Protein AF-A0A532B3X4-F1 (afdb_monomer_lite)

Secondary structure (DSSP, 8-state):
--HHHHHHHHHHHT--HHHHS-SSSPPSS-----------

Structure (mmCIF, N/CA/C/O backbone):
data_AF-A0A532B3X4-F1
#
_entry.id   AF-A0A532B3X4-F1
#
loop_
_atom_site.group_PDB
_atom_site.id
_atom_site.type_symbol
_atom_site.label_atom_id
_atom_site.label_alt_id
_atom_site.label_comp_id
_atom_site.label_asym_id
_atom_site.label_entity_id
_atom_site.label_seq_id
_atom_site.pdbx_PDB_ins_code
_atom_site.Cartn_x
_atom_site.Cartn_y
_atom_site.Cartn_z
_atom_site.occupancy
_atom_site.B_iso_or_equiv
_atom_site.auth_seq_id
_atom_site.auth_comp_id
_atom_site.auth_asym_id
_atom_site.auth_atom_id
_atom_site.pdbx_PDB_model_num
ATOM 1 N N . MET A 1 1 ? -8.768 -1.153 17.394 1.00 67.19 1 MET A N 1
ATOM 2 C CA . MET A 1 1 ? -8.701 -0.398 16.127 1.00 67.19 1 MET A CA 1
ATOM 3 C C . MET A 1 1 ? -10.126 -0.105 15.696 1.00 67.19 1 MET A C 1
ATOM 5 O O . MET A 1 1 ? -10.966 -0.966 15.922 1.00 67.19 1 MET A O 1
ATOM 9 N N . SER A 1 2 ? -10.426 1.095 15.190 1.00 91.94 2 SER A N 1
ATOM 10 C CA . SER A 1 2 ? -11.778 1.417 14.705 1.00 91.94 2 SER A CA 1
ATOM 11 C C . SER A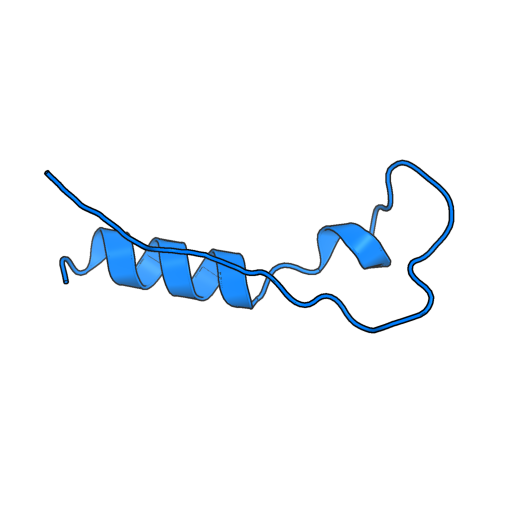 1 2 ? -12.132 0.568 13.478 1.00 91.94 2 SER A C 1
ATOM 13 O O . SER A 1 2 ? -11.248 0.200 12.705 1.00 91.94 2 SER A O 1
ATOM 15 N N . GLU A 1 3 ? -13.419 0.267 13.286 1.00 93.25 3 GLU A N 1
ATOM 16 C CA . GLU A 1 3 ? -13.898 -0.545 12.153 1.00 93.25 3 GLU A CA 1
ATOM 17 C C . GLU A 1 3 ? -13.511 0.063 10.799 1.00 93.25 3 GLU A C 1
ATOM 19 O O . GLU A 1 3 ? -13.118 -0.647 9.876 1.00 93.25 3 GLU A O 1
ATOM 24 N N . GLU A 1 4 ? -13.540 1.392 10.697 1.00 95.50 4 GLU A N 1
ATOM 25 C CA . GLU A 1 4 ? -13.132 2.117 9.495 1.00 95.50 4 GLU A CA 1
ATOM 26 C C . GLU A 1 4 ? -11.637 1.937 9.186 1.00 95.50 4 GLU A C 1
ATOM 28 O O . GLU A 1 4 ? -11.255 1.697 8.036 1.00 95.50 4 GLU A O 1
ATOM 33 N N . LEU A 1 5 ? -10.780 1.989 10.212 1.00 96.25 5 LEU A N 1
ATOM 34 C CA . LEU A 1 5 ? -9.341 1.810 10.038 1.00 96.25 5 LEU A CA 1
ATOM 35 C C . LEU A 1 5 ? -8.985 0.354 9.702 1.00 96.25 5 LEU A C 1
ATOM 37 O O . LEU A 1 5 ? -8.075 0.114 8.901 1.00 96.25 5 LEU A O 1
ATOM 41 N N . GLU A 1 6 ? -9.727 -0.616 10.238 1.00 96.06 6 GLU A N 1
ATOM 42 C CA . GLU A 1 6 ? -9.614 -2.022 9.831 1.00 96.06 6 GLU A CA 1
ATOM 43 C C . GLU A 1 6 ? -10.049 -2.226 8.373 1.00 96.06 6 GLU A C 1
ATOM 45 O O . GLU A 1 6 ? -9.315 -2.833 7.587 1.00 96.06 6 GLU A O 1
ATOM 50 N N . ALA A 1 7 ? -11.184 -1.653 7.964 1.00 96.75 7 ALA A N 1
ATOM 51 C CA . ALA A 1 7 ? -11.671 -1.737 6.587 1.00 96.75 7 ALA A CA 1
ATOM 52 C C . ALA A 1 7 ? -10.678 -1.123 5.585 1.00 96.75 7 ALA A C 1
ATOM 54 O O . ALA A 1 7 ? -10.398 -1.706 4.530 1.00 96.75 7 ALA A O 1
ATOM 55 N N . LEU A 1 8 ? -10.092 0.030 5.921 1.00 95.94 8 LEU A N 1
ATOM 56 C CA . LEU A 1 8 ? -9.037 0.643 5.116 1.00 95.94 8 LEU A CA 1
ATOM 57 C C . LEU A 1 8 ? -7.801 -0.261 5.046 1.00 95.94 8 LEU A C 1
ATOM 59 O O . LEU A 1 8 ? -7.281 -0.518 3.958 1.00 95.94 8 LEU A O 1
ATOM 63 N N . THR A 1 9 ? -7.356 -0.784 6.187 1.00 96.88 9 THR A N 1
ATOM 64 C CA . THR A 1 9 ? -6.193 -1.675 6.269 1.00 96.88 9 THR A CA 1
ATOM 65 C C . THR A 1 9 ? -6.381 -2.930 5.414 1.00 96.88 9 THR A C 1
ATOM 67 O O . THR A 1 9 ? -5.466 -3.316 4.679 1.00 96.88 9 THR A O 1
ATOM 70 N N . ALA A 1 10 ? -7.569 -3.536 5.440 1.00 96.56 10 ALA A N 1
ATOM 71 C CA . ALA A 1 10 ? -7.905 -4.694 4.618 1.00 96.56 10 ALA A CA 1
ATOM 72 C C . ALA A 1 10 ? -7.812 -4.378 3.115 1.00 96.56 10 ALA A C 1
ATOM 74 O O . ALA A 1 10 ? -7.172 -5.117 2.362 1.00 96.56 10 ALA A O 1
ATOM 75 N N . ARG A 1 11 ? -8.365 -3.237 2.683 1.00 97.12 11 ARG A N 1
ATOM 76 C CA . ARG A 1 11 ? -8.278 -2.780 1.285 1.00 97.12 11 ARG A CA 1
ATOM 77 C C . ARG A 1 11 ? -6.836 -2.546 0.837 1.00 97.12 11 ARG A C 1
ATOM 79 O O . ARG A 1 11 ? -6.470 -2.949 -0.264 1.00 97.12 11 ARG A O 1
ATOM 86 N N . VAL A 1 12 ? -6.009 -1.928 1.683 1.00 96.50 12 VAL A N 1
ATOM 87 C CA . VAL A 1 12 ? -4.591 -1.672 1.376 1.00 96.50 12 VAL A CA 1
ATOM 88 C C . VAL A 1 12 ? -3.814 -2.981 1.237 1.00 96.50 12 VAL A C 1
ATOM 90 O O . VAL A 1 12 ? -3.041 -3.127 0.292 1.00 96.50 12 VAL A O 1
ATOM 93 N N . ARG A 1 13 ? -4.043 -3.960 2.123 1.00 94.81 13 ARG A N 1
ATOM 94 C CA . ARG A 1 13 ? -3.395 -5.284 2.049 1.00 94.81 13 ARG A CA 1
ATOM 95 C C . ARG A 1 13 ? -3.777 -6.068 0.790 1.00 94.81 13 ARG A C 1
ATOM 97 O O . ARG A 1 13 ? -2.963 -6.846 0.306 1.00 94.81 13 ARG A O 1
ATOM 104 N N . ALA A 1 14 ? -4.970 -5.833 0.245 1.00 95.19 14 ALA A N 1
ATOM 105 C CA . ALA A 1 14 ? -5.439 -6.426 -1.008 1.00 95.19 14 ALA A CA 1
ATOM 106 C C . ALA A 1 14 ? -5.007 -5.648 -2.271 1.00 95.19 14 ALA A C 1
ATOM 108 O O . ALA A 1 14 ? -5.396 -6.013 -3.380 1.00 95.19 14 ALA A O 1
ATOM 109 N N . CYS A 1 15 ? -4.229 -4.568 -2.137 1.00 93.69 15 CYS A N 1
ATOM 110 C CA . CYS A 1 15 ? -3.845 -3.724 -3.266 1.00 93.69 15 CYS A CA 1
ATOM 111 C C . CYS A 1 15 ? -2.943 -4.463 -4.269 1.00 93.69 15 CYS A C 1
ATOM 113 O O . CYS A 1 15 ? -1.934 -5.067 -3.903 1.00 93.69 15 CYS A O 1
ATOM 115 N N . ARG A 1 16 ? -3.278 -4.343 -5.560 1.00 92.62 16 ARG A N 1
ATOM 116 C CA . ARG A 1 16 ? -2.545 -4.958 -6.681 1.00 92.62 16 ARG A CA 1
ATOM 117 C C . ARG A 1 16 ? -2.069 -3.969 -7.746 1.00 92.62 16 ARG A C 1
ATOM 119 O O . ARG A 1 16 ? -1.525 -4.386 -8.763 1.00 92.62 16 ARG A O 1
ATOM 126 N N . ILE A 1 17 ? -2.206 -2.662 -7.508 1.00 90.75 17 ILE A N 1
ATOM 127 C CA . ILE A 1 17 ? -1.910 -1.609 -8.499 1.00 90.75 17 ILE A CA 1
ATOM 128 C C . ILE A 1 17 ? -0.499 -1.748 -9.084 1.00 90.75 17 ILE A C 1
ATOM 130 O O . ILE A 1 17 ? -0.329 -1.613 -10.288 1.00 90.75 17 ILE A O 1
ATOM 134 N N . CYS A 1 18 ? 0.501 -2.097 -8.270 1.00 87.31 18 CYS A N 1
ATOM 135 C CA . CYS A 1 18 ? 1.879 -2.252 -8.741 1.00 87.31 18 CYS A CA 1
ATOM 136 C C . CYS A 1 18 ? 2.089 -3.401 -9.748 1.00 87.31 18 CYS A C 1
ATOM 138 O O . CYS A 1 18 ? 3.151 -3.470 -10.358 1.00 87.31 18 CYS A O 1
ATOM 140 N N . VAL A 1 19 ? 1.118 -4.306 -9.899 1.00 89.06 19 VAL A N 1
ATOM 141 C CA . VAL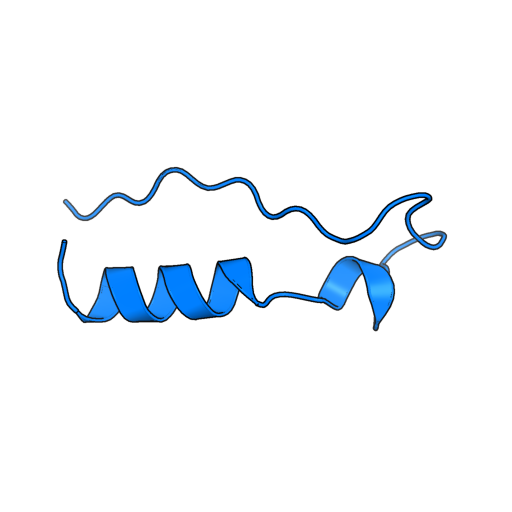 A 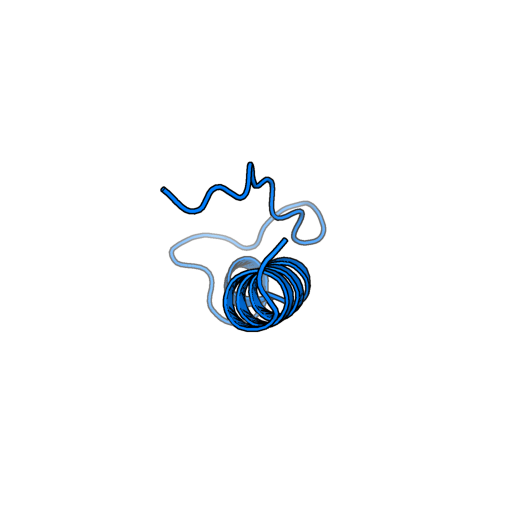1 19 ? 1.107 -5.361 -10.927 1.00 89.06 19 VAL A CA 1
ATOM 142 C C . VAL A 1 19 ? 0.104 -5.035 -12.028 1.00 89.06 19 VAL A C 1
ATOM 144 O O . VAL A 1 19 ? 0.440 -5.158 -13.199 1.00 89.06 19 VAL A O 1
ATOM 147 N N . ASP A 1 20 ? -1.102 -4.592 -11.669 1.00 91.06 20 ASP A N 1
ATOM 148 C CA . ASP A 1 20 ? -2.179 -4.395 -12.646 1.00 91.06 20 ASP A CA 1
ATOM 149 C C . ASP A 1 20 ? -2.001 -3.100 -13.464 1.00 91.06 20 ASP A C 1
ATOM 151 O O . ASP A 1 20 ? -2.407 -3.028 -14.623 1.00 91.06 20 ASP A O 1
ATOM 155 N N . LYS A 1 21 ? -1.430 -2.053 -12.854 1.00 90.94 21 LYS A N 1
ATOM 156 C CA . LYS A 1 21 ? -1.234 -0.713 -13.436 1.00 90.94 21 LYS A CA 1
ATOM 157 C C . LYS A 1 21 ? 0.067 -0.080 -12.917 1.00 90.94 21 LYS A C 1
ATOM 159 O O . LYS A 1 21 ? 0.014 0.923 -12.196 1.00 90.94 21 LYS A O 1
ATOM 164 N N . PRO A 1 22 ? 1.238 -0.667 -13.213 1.00 91.19 22 PRO A N 1
ATOM 165 C CA . PRO A 1 22 ? 2.495 -0.125 -12.728 1.00 91.19 22 PRO A CA 1
ATOM 166 C C . PRO A 1 22 ? 2.774 1.235 -13.381 1.00 91.19 22 PRO A C 1
ATOM 168 O O . PRO A 1 22 ? 2.577 1.419 -14.578 1.00 91.19 22 PRO A O 1
ATOM 171 N N . ALA A 1 23 ? 3.266 2.192 -12.592 1.00 88.75 23 ALA A N 1
ATOM 172 C CA . ALA A 1 23 ? 3.731 3.479 -13.119 1.00 88.75 23 ALA A CA 1
ATOM 173 C C . ALA A 1 23 ? 5.050 3.355 -13.915 1.00 88.75 23 ALA A C 1
ATOM 175 O O . ALA A 1 23 ? 5.427 4.277 -14.630 1.00 88.75 23 ALA A O 1
ATOM 176 N N . GLY A 1 24 ? 5.751 2.223 -13.784 1.00 87.38 24 GLY A N 1
ATOM 177 C CA . GLY A 1 24 ? 6.985 1.893 -14.495 1.00 87.38 24 GLY A CA 1
ATOM 178 C C . GLY A 1 24 ? 6.995 0.430 -14.942 1.00 87.38 24 GLY A C 1
ATOM 179 O O . GLY A 1 24 ? 5.945 -0.165 -15.172 1.00 87.38 24 GLY A O 1
ATOM 180 N N . GLY A 1 25 ? 8.183 -0.167 -15.052 1.00 83.62 25 GLY A N 1
ATOM 181 C CA . GLY A 1 25 ? 8.304 -1.597 -15.341 1.00 83.62 25 GLY A CA 1
ATOM 182 C C . GLY A 1 25 ? 7.635 -2.473 -14.264 1.00 83.62 25 GLY A C 1
ATOM 183 O O . GLY A 1 25 ? 7.523 -2.048 -13.110 1.00 83.62 25 GLY A O 1
ATOM 184 N N . PRO A 1 26 ? 7.181 -3.687 -14.618 1.00 77.94 26 PRO A N 1
ATOM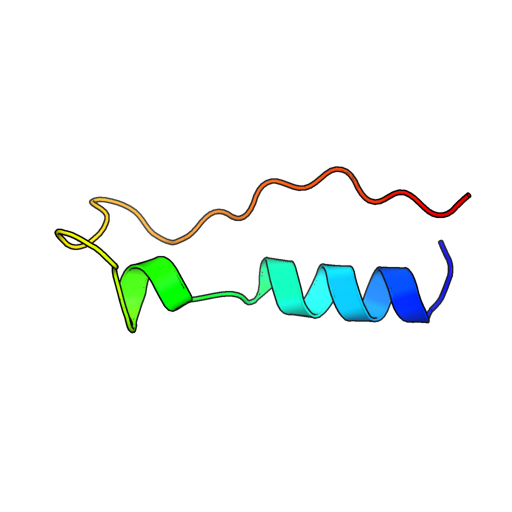 185 C CA . PRO A 1 26 ? 6.549 -4.600 -13.668 1.00 77.94 26 PRO A CA 1
ATOM 186 C C . PRO A 1 26 ? 7.496 -4.963 -12.515 1.00 77.94 26 PRO A C 1
ATOM 188 O O . PRO A 1 26 ? 8.704 -5.113 -12.708 1.00 77.94 26 PRO A O 1
ATOM 191 N N . LEU A 1 27 ? 6.942 -5.116 -11.305 1.00 78.19 27 LEU A N 1
ATOM 192 C CA . LEU A 1 27 ? 7.723 -5.519 -10.133 1.00 78.19 27 LEU A CA 1
ATOM 193 C C . LEU A 1 27 ? 8.308 -6.934 -10.319 1.00 78.19 27 LEU A C 1
ATOM 195 O O . LEU A 1 27 ? 7.584 -7.833 -10.748 1.00 78.19 27 LEU A O 1
ATOM 199 N N . PRO A 1 28 ? 9.567 -7.184 -9.906 1.00 85.75 28 PRO A N 1
ATOM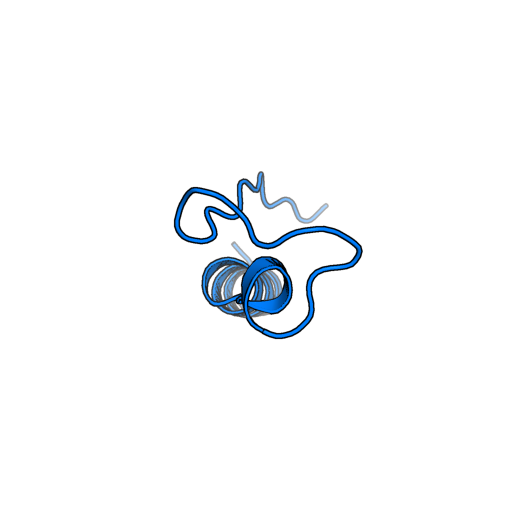 200 C CA . PRO A 1 28 ? 10.175 -8.519 -9.954 1.00 85.75 28 PRO A CA 1
ATOM 201 C C . PRO A 1 28 ? 9.615 -9.477 -8.885 1.00 85.75 28 PRO A C 1
ATOM 203 O O . PRO A 1 28 ? 10.001 -10.641 -8.824 1.00 85.75 28 PRO A O 1
ATOM 206 N N . HIS A 1 29 ? 8.724 -8.993 -8.018 1.00 84.50 29 HIS A N 1
ATOM 207 C CA . HIS A 1 29 ? 8.098 -9.745 -6.937 1.00 84.50 29 HIS A CA 1
ATOM 208 C C . HIS A 1 29 ? 6.612 -9.386 -6.814 1.00 84.50 29 HIS A C 1
ATOM 210 O O . HIS A 1 29 ? 6.157 -8.353 -7.309 1.00 84.50 29 HIS A O 1
ATOM 216 N N . GLN A 1 30 ? 5.850 -10.207 -6.087 1.00 85.94 30 GLN A N 1
ATOM 217 C CA . GLN A 1 30 ? 4.449 -9.895 -5.791 1.00 85.94 30 GLN A CA 1
ATOM 218 C C . GLN A 1 30 ? 4.313 -8.627 -4.920 1.00 85.94 30 GLN A C 1
ATOM 220 O O . GLN A 1 30 ? 5.215 -8.334 -4.126 1.00 85.94 30 GLN A O 1
ATOM 225 N N . PRO A 1 31 ? 3.203 -7.869 -5.033 1.00 89.88 31 PRO A N 1
ATOM 226 C CA . PRO A 1 31 ? 2.947 -6.704 -4.193 1.00 89.88 31 PRO A CA 1
ATOM 227 C C . PRO A 1 31 ? 3.009 -7.051 -2.704 1.00 89.88 31 PRO A C 1
ATOM 229 O O . PRO A 1 31 ? 2.393 -8.018 -2.259 1.00 89.88 31 PRO A O 1
ATOM 232 N N . ARG A 1 32 ? 3.729 -6.237 -1.924 1.00 92.56 32 ARG A N 1
ATOM 233 C CA . ARG A 1 32 ? 3.841 -6.396 -0.468 1.00 92.56 32 ARG A CA 1
ATOM 234 C C . ARG A 1 32 ? 3.617 -5.056 0.240 1.00 92.56 32 ARG A C 1
ATOM 236 O O . ARG A 1 32 ? 4.593 -4.399 0.606 1.00 92.56 32 ARG A O 1
ATOM 243 N N . PRO A 1 33 ? 2.354 -4.621 0.397 1.00 92.94 33 PRO A N 1
ATOM 244 C CA . PRO A 1 33 ? 2.024 -3.380 1.091 1.00 92.94 33 PRO A CA 1
ATOM 245 C C . PRO A 1 33 ? 2.555 -3.395 2.533 1.00 92.94 33 PRO A C 1
ATOM 247 O O . PRO A 1 33 ? 2.274 -4.324 3.289 1.00 92.94 33 PRO A O 1
ATOM 250 N N . VAL A 1 34 ? 3.316 -2.367 2.917 1.00 94.06 34 VAL A N 1
ATOM 251 C CA . VAL A 1 34 ? 3.823 -2.169 4.286 1.00 94.06 34 VAL A CA 1
ATOM 252 C C . VAL A 1 34 ? 3.123 -0.952 4.874 1.00 94.06 34 VAL A C 1
ATOM 254 O O . VAL A 1 34 ? 3.117 0.112 4.263 1.00 94.06 34 VAL A O 1
ATOM 257 N N . LEU A 1 35 ? 2.510 -1.109 6.045 1.00 94.25 35 LEU A N 1
ATOM 258 C CA . LEU A 1 35 ? 1.690 -0.074 6.663 1.00 94.25 35 LEU A CA 1
ATOM 259 C C . LEU A 1 35 ? 1.816 -0.100 8.190 1.00 94.25 35 LEU A C 1
ATOM 261 O O . LEU A 1 35 ? 1.986 -1.161 8.791 1.00 94.25 35 LEU A O 1
ATOM 265 N N . ARG A 1 36 ? 1.680 1.074 8.811 1.00 95.75 36 ARG A N 1
ATOM 266 C CA . ARG A 1 36 ? 1.566 1.256 10.263 1.00 95.75 36 ARG A CA 1
ATOM 267 C C . ARG A 1 36 ? 0.264 2.019 10.553 1.00 95.75 36 ARG A C 1
ATOM 269 O O . ARG A 1 36 ? 0.292 3.246 10.531 1.00 95.75 36 ARG A O 1
ATOM 276 N N . PRO A 1 37 ? -0.873 1.324 10.751 1.00 94.31 37 PRO A N 1
ATOM 277 C CA . PRO A 1 37 ? -2.166 1.971 10.968 1.00 94.31 37 PRO A CA 1
ATOM 278 C C . PRO A 1 37 ? -2.170 2.828 12.237 1.00 94.31 37 PRO A C 1
ATOM 280 O O . PRO A 1 37 ? -1.636 2.415 13.268 1.00 94.31 37 PRO A O 1
ATOM 283 N N . SER A 1 38 ? -2.812 3.991 12.177 1.00 93.75 38 SER A N 1
ATOM 284 C CA . SER A 1 38 ? -3.048 4.863 13.330 1.00 93.75 38 SER A CA 1
ATOM 285 C C . SER A 1 38 ? -4.336 5.657 13.142 1.00 93.75 38 SER A C 1
ATOM 287 O O . SER A 1 38 ? -4.607 6.124 12.039 1.00 93.75 38 SER A O 1
ATOM 289 N N . SER A 1 39 ? -5.080 5.853 14.224 1.00 87.62 39 SER A N 1
ATOM 290 C CA . SER A 1 39 ? -6.186 6.807 14.331 1.00 87.62 39 SER A CA 1
ATOM 291 C C . SER A 1 39 ? -5.947 7.624 15.596 1.00 87.62 39 SER A C 1
ATOM 293 O O . SER A 1 39 ? -5.677 7.030 16.643 1.00 87.62 39 SER A O 1
ATOM 295 N N . SER A 1 40 ? -5.965 8.949 15.474 1.00 81.94 40 SER A N 1
ATOM 296 C CA . SER A 1 40 ? -5.842 9.887 16.596 1.00 81.94 40 SER A CA 1
ATOM 297 C C . SER A 1 40 ? -7.197 10.196 17.207 1.00 81.94 40 SER A C 1
ATOM 299 O O . SER A 1 40 ? -8.187 10.171 16.444 1.00 81.94 40 SER A O 1
#

Sequence (40 aa):
MSEELEALTARVRACRICVDKPAGGPLPHQPRPVLRPSSS

Radius of gyration: 12.54 Å; chains: 1; b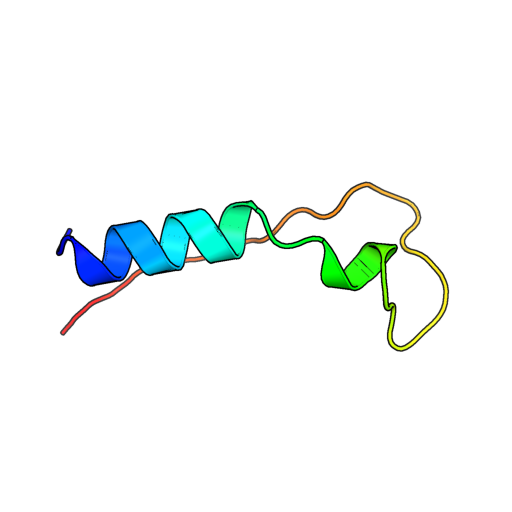ounding box: 24×20×32 Å

Foldseek 3Di:
DDPVLVVVVVVQQVDQCLAPPNPDDRDPDGDDRDDDTDDD

pLDDT: mean 90.64, std 6.24, range [67.19, 97.12]